Protein AF-A0A931MA51-F1 (afdb_monomer)

Foldseek 3Di:
DDAQWDDWADDPPQWIWTFHFVQCWIFIARNVVRDGQDIGHRVAGWQEWDADPVLQWIWTDRQQQQKIWIWHQPPSNDIDTPGMDHHEHRWHEWDDDDQWIWTQRQVVQWIWIARNVVRDTPDTHHHDHGDHDDDDDD

pLDDT: mean 96.25, std 3.92, range [66.12, 98.88]

Nearest PDB structures (foldseek):
  1l0q-assembly4_D  TM=9.062E-01  e=3.958E-08  Methanosarcina mazei S-6
  3bws-assembly1_A  TM=8.214E-01  e=5.520E-06  Leptospira interrogans
  5c2v-assembly1_B  TM=8.789E-01  e=2.351E-05  Candidatus Kuenenia stuttgartensis
  6l8a-assembly1_C  TM=7.317E-01  e=2.376E-03  Acidithiobacillus ferrooxidans
  3qqz-assembly1_A  TM=6.678E-01  e=1.007E-03  Escherichia coli ABU 83972

Sequence (138 aa):
VDMNPVGAWPAAGGKMFVDCEDGQSISVIDVASNVNLATIMLGFKPGFAAFNTTANELWVSDATNGKVSYYLDMGGNTWMKHGEFVTGADAHAIAFNGGFGYVTNQGANTVSVINVSTHTKVKDIPVGKKPNGIVFKL

Secondary structure (DSSP, 8-state):
--SSEEEEEE-STTEEEEEETTTTEEEEEETTTTEEEEEEE-SS-EEEEEEETTTTEEEEEETTTTEEEEEEE-STT-EEEEEEEE--SSEEEEEEETTEEEEEETTTTEEEEEETTTTEEEEEEE-SSS--------

Solvent-accessible surface area (backbone atoms only — not comparable to full-atom values): 7321 Å² total; per-residue (Å²): 123,66,44,62,65,80,50,77,31,81,41,82,93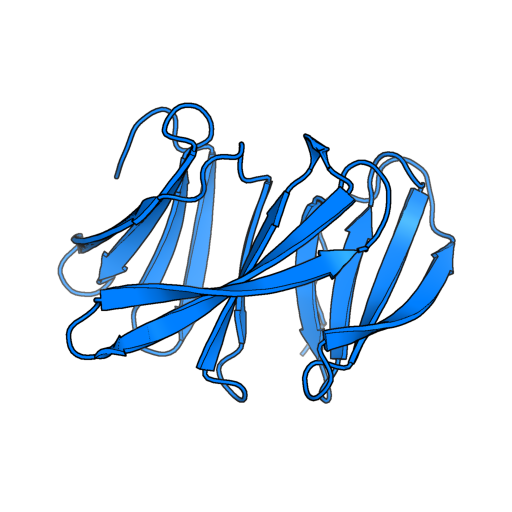,52,32,30,39,27,33,9,38,81,52,13,25,36,25,36,27,36,64,88,78,72,40,74,68,36,75,42,82,66,87,46,49,49,58,32,60,37,63,40,78,91,79,56,33,40,38,32,16,29,22,89,78,11,25,35,39,33,29,34,69,78,54,93,64,43,66,44,80,74,51,70,37,71,60,35,43,34,15,30,27,54,38,75,57,96,67,29,34,38,34,20,6,30,70,59,19,26,34,29,34,27,36,60,92,74,60,40,68,76,50,72,43,84,57,64,82,54,39,50,85,63,80,82,88,129

Radius of gyration: 14.01 Å; Cα contacts (8 Å, |Δi|>4): 392; chains: 1; bounding box: 34×28×40 Å

Mean predicted aligned error: 2.65 Å

Structure (mmCIF, N/CA/C/O backbone):
data_AF-A0A931MA51-F1
#
_entry.id   AF-A0A931MA51-F1
#
loop_
_atom_site.group_PDB
_atom_site.id
_atom_site.type_symbol
_atom_site.label_atom_id
_atom_site.label_alt_id
_atom_site.label_comp_id
_atom_site.label_asym_id
_atom_site.label_entity_id
_atom_site.label_seq_id
_atom_site.pdbx_PDB_ins_code
_atom_site.Cartn_x
_atom_site.Cartn_y
_atom_site.Cartn_z
_atom_site.occupancy
_atom_site.B_iso_or_equiv
_atom_site.auth_seq_id
_atom_site.auth_comp_id
_atom_site.auth_asym_id
_atom_site.auth_atom_id
_atom_site.pdbx_PDB_model_num
ATOM 1 N N . VAL A 1 1 ? 16.522 -4.065 -6.237 1.00 90.31 1 VAL A N 1
ATOM 2 C CA . VAL A 1 1 ? 15.814 -3.310 -5.178 1.00 90.31 1 VAL A CA 1
ATOM 3 C C . VAL A 1 1 ? 16.747 -2.235 -4.646 1.00 90.31 1 VAL A C 1
ATOM 5 O O . VAL A 1 1 ? 17.946 -2.352 -4.885 1.00 90.31 1 VAL A O 1
ATOM 8 N N . ASP A 1 2 ? 16.204 -1.197 -4.018 1.00 93.00 2 ASP A N 1
ATOM 9 C CA . ASP A 1 2 ? 16.952 -0.076 -3.430 1.00 93.00 2 ASP A CA 1
ATOM 10 C C . ASP A 1 2 ? 17.494 -0.411 -2.013 1.00 93.00 2 ASP A C 1
ATOM 12 O O . ASP A 1 2 ? 17.483 -1.575 -1.602 1.00 93.00 2 ASP A O 1
ATOM 16 N N . MET A 1 3 ? 18.027 0.578 -1.286 1.00 93.75 3 MET A N 1
ATOM 17 C CA . MET A 1 3 ? 18.735 0.414 -0.008 1.00 93.75 3 MET A CA 1
ATOM 18 C C . MET A 1 3 ? 17.851 -0.061 1.161 1.00 93.75 3 MET A C 1
ATOM 20 O O . MET A 1 3 ? 16.780 0.489 1.407 1.00 93.75 3 MET A O 1
ATOM 24 N N . ASN A 1 4 ? 18.371 -1.022 1.937 1.00 94.69 4 ASN A N 1
ATOM 25 C CA . ASN A 1 4 ? 17.753 -1.610 3.138 1.00 94.69 4 ASN A CA 1
ATOM 26 C C . ASN A 1 4 ? 16.297 -2.090 2.922 1.00 94.69 4 ASN A C 1
ATOM 28 O O . ASN A 1 4 ? 15.365 -1.522 3.498 1.00 94.69 4 ASN A O 1
ATOM 32 N N . PRO A 1 5 ? 16.077 -3.104 2.059 1.00 95.25 5 PRO A N 1
ATOM 33 C CA . PRO A 1 5 ? 14.752 -3.675 1.857 1.00 95.25 5 PRO A CA 1
ATOM 34 C C . PRO A 1 5 ? 14.287 -4.451 3.099 1.00 95.25 5 PRO A C 1
ATOM 36 O O . PRO A 1 5 ? 15.053 -5.257 3.632 1.00 95.25 5 PRO A O 1
ATOM 39 N N . VAL A 1 6 ? 13.036 -4.254 3.529 1.00 94.69 6 VAL A N 1
ATOM 40 C CA . VAL A 1 6 ? 12.474 -4.924 4.720 1.00 94.69 6 VAL A CA 1
ATOM 41 C C . VAL A 1 6 ? 11.330 -5.864 4.348 1.00 94.69 6 VAL A C 1
ATOM 43 O O . VAL A 1 6 ? 11.363 -7.042 4.711 1.00 94.69 6 VAL A O 1
ATOM 46 N N . GLY A 1 7 ? 10.342 -5.381 3.597 1.00 93.69 7 GLY A N 1
ATOM 47 C CA . GLY A 1 7 ? 9.218 -6.178 3.110 1.00 93.69 7 GLY A CA 1
ATOM 48 C C . GLY A 1 7 ? 9.201 -6.338 1.591 1.00 93.69 7 GLY A C 1
ATOM 49 O O . GLY A 1 7 ? 9.640 -5.473 0.837 1.00 93.69 7 GLY A O 1
ATOM 50 N N . ALA A 1 8 ? 8.672 -7.472 1.131 1.00 96.00 8 ALA A N 1
ATOM 51 C CA . ALA A 1 8 ? 8.421 -7.756 -0.278 1.00 96.00 8 ALA A CA 1
ATOM 52 C C . ALA A 1 8 ? 6.990 -8.285 -0.432 1.00 96.00 8 ALA A C 1
ATOM 54 O O . ALA A 1 8 ? 6.668 -9.391 0.005 1.00 96.00 8 ALA A O 1
ATOM 55 N N . TRP A 1 9 ? 6.123 -7.472 -1.029 1.00 95.56 9 TRP A N 1
ATOM 56 C CA . TRP A 1 9 ? 4.678 -7.675 -1.018 1.00 95.56 9 TRP A CA 1
ATOM 57 C C . TRP A 1 9 ? 4.176 -8.061 -2.408 1.00 95.56 9 TRP A C 1
ATOM 59 O O . TRP A 1 9 ? 4.356 -7.292 -3.361 1.00 95.56 9 TRP A O 1
ATOM 69 N N . PRO A 1 10 ? 3.546 -9.237 -2.566 1.00 91.94 10 PRO A N 1
ATOM 70 C CA . PRO A 1 10 ? 2.987 -9.634 -3.846 1.00 91.94 10 PRO A CA 1
ATOM 71 C C . PRO A 1 10 ? 1.777 -8.764 -4.192 1.00 91.94 10 PRO A C 1
ATOM 73 O O . PRO A 1 10 ? 0.980 -8.396 -3.328 1.00 91.94 10 PRO A O 1
ATOM 76 N N . ALA A 1 11 ? 1.606 -8.486 -5.478 1.00 89.31 11 ALA A N 1
ATOM 77 C CA . ALA A 1 11 ? 0.431 -7.825 -6.017 1.00 89.31 11 ALA A CA 1
ATOM 78 C C . ALA A 1 11 ? -0.089 -8.566 -7.252 1.00 89.31 11 ALA A C 1
ATOM 80 O O . ALA A 1 11 ? 0.583 -9.422 -7.831 1.00 89.31 11 ALA A O 1
ATOM 81 N N . ALA A 1 12 ? -1.311 -8.239 -7.674 1.00 83.00 12 ALA A N 1
ATOM 82 C CA . ALA A 1 12 ? -1.822 -8.760 -8.936 1.00 83.00 12 ALA A CA 1
ATOM 83 C C . ALA A 1 12 ? -1.031 -8.210 -10.136 1.00 83.00 12 ALA A C 1
ATOM 85 O O . ALA A 1 12 ? -0.283 -7.238 -10.030 1.00 83.00 12 ALA A O 1
ATOM 86 N N . GLY A 1 13 ? -1.213 -8.838 -11.299 1.00 82.81 13 GLY A N 1
ATOM 87 C CA . GLY A 1 13 ? -0.541 -8.423 -12.533 1.00 82.81 13 GLY A CA 1
ATOM 88 C C . GLY A 1 13 ? 0.941 -8.800 -12.597 1.00 82.81 13 GLY A C 1
ATOM 89 O O . GLY A 1 13 ? 1.673 -8.204 -13.376 1.00 82.81 13 GLY A O 1
ATOM 90 N N . GLY A 1 14 ? 1.386 -9.765 -11.782 1.00 90.00 14 GLY A N 1
ATOM 91 C CA . GLY A 1 14 ? 2.764 -10.266 -11.811 1.00 90.00 14 GLY A CA 1
ATOM 92 C C . GLY A 1 14 ? 3.794 -9.300 -11.224 1.00 90.00 14 GLY A C 1
ATOM 93 O O . GLY A 1 14 ? 4.979 -9.445 -11.507 1.00 90.00 14 GLY A O 1
ATOM 94 N N . LYS A 1 15 ? 3.360 -8.322 -10.421 1.00 93.88 15 LYS A N 1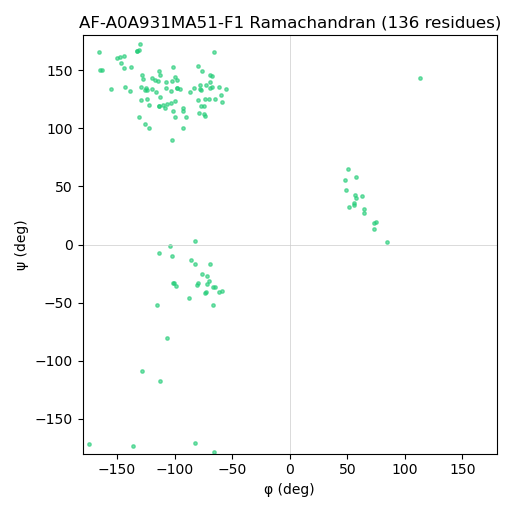
ATOM 95 C CA . LYS A 1 15 ? 4.241 -7.357 -9.755 1.00 93.88 15 LYS A CA 1
ATOM 96 C C . LYS A 1 15 ? 4.465 -7.724 -8.287 1.00 93.88 15 LYS A C 1
ATOM 98 O O . LYS A 1 15 ? 3.606 -8.314 -7.632 1.00 93.88 15 LYS A O 1
ATOM 103 N N . MET A 1 16 ? 5.611 -7.314 -7.764 1.00 96.75 16 MET A N 1
ATOM 104 C CA . MET A 1 16 ? 5.942 -7.325 -6.342 1.00 96.75 16 MET A CA 1
ATOM 105 C C . MET A 1 16 ? 6.451 -5.940 -5.945 1.00 96.75 16 MET A C 1
ATOM 107 O O . MET A 1 16 ? 7.255 -5.347 -6.660 1.00 96.75 16 MET A O 1
ATOM 111 N N . PHE A 1 17 ? 5.989 -5.423 -4.811 1.00 97.69 17 PHE A N 1
ATOM 112 C CA . PHE A 1 17 ? 6.408 -4.131 -4.273 1.00 97.69 17 PHE A CA 1
ATOM 113 C C . PHE A 1 17 ? 7.320 -4.362 -3.076 1.00 97.69 17 PHE A C 1
ATOM 115 O O . PHE A 1 17 ? 6.918 -5.011 -2.115 1.00 97.69 17 PHE A O 1
ATOM 122 N N . VAL A 1 18 ? 8.547 -3.859 -3.140 1.00 97.75 18 VAL A N 1
ATOM 123 C CA . VAL A 1 18 ? 9.544 -4.024 -2.078 1.00 97.75 18 VAL A CA 1
ATOM 124 C C . VAL A 1 18 ? 9.737 -2.689 -1.384 1.00 97.75 18 VAL A C 1
ATOM 126 O O . VAL A 1 18 ? 10.153 -1.735 -2.041 1.00 97.75 18 VAL A O 1
ATOM 129 N N . ASP A 1 19 ? 9.424 -2.610 -0.094 1.00 96.94 19 ASP A N 1
ATOM 130 C CA . ASP A 1 19 ? 9.728 -1.423 0.699 1.00 96.94 19 ASP A CA 1
ATOM 131 C C . ASP A 1 19 ? 11.202 -1.387 1.098 1.00 96.94 19 ASP A C 1
ATOM 133 O O . ASP A 1 19 ? 11.805 -2.402 1.447 1.00 96.94 19 ASP A O 1
ATOM 137 N N . CYS A 1 20 ? 11.785 -0.198 0.985 1.00 96.81 20 CYS A N 1
ATOM 138 C CA . CYS A 1 20 ? 13.190 0.078 1.234 1.00 96.81 20 CYS A CA 1
ATOM 139 C C . CYS A 1 20 ? 13.269 1.213 2.259 1.00 96.81 20 CYS A C 1
ATOM 141 O O . CYS A 1 20 ? 13.004 2.372 1.928 1.00 96.81 20 CYS A O 1
ATOM 143 N N . GLU A 1 21 ? 13.575 0.882 3.517 1.00 94.69 21 GLU A N 1
ATOM 144 C CA . GLU A 1 21 ? 13.473 1.828 4.635 1.00 94.69 21 GLU A CA 1
ATOM 145 C C . GLU A 1 21 ? 14.495 2.968 4.523 1.00 94.69 21 GLU A C 1
ATOM 147 O O . GLU A 1 21 ? 14.112 4.141 4.541 1.00 94.69 21 GLU A O 1
ATOM 152 N N . ASP A 1 22 ? 15.777 2.637 4.341 1.00 95.31 22 ASP A N 1
ATOM 153 C CA . ASP A 1 22 ? 16.853 3.637 4.241 1.00 95.31 22 ASP A CA 1
ATOM 154 C C . ASP A 1 22 ? 16.782 4.405 2.914 1.00 95.31 22 ASP A C 1
ATOM 156 O O . ASP A 1 22 ? 17.083 5.598 2.862 1.00 95.31 22 ASP A O 1
ATOM 160 N N . GLY A 1 23 ? 16.350 3.728 1.843 1.00 96.44 23 GLY A N 1
ATOM 161 C CA . GLY A 1 23 ? 16.089 4.349 0.543 1.00 96.44 23 GLY A CA 1
ATOM 162 C C . GLY A 1 23 ? 14.865 5.269 0.538 1.00 96.44 23 GLY A C 1
ATOM 163 O O . GLY A 1 23 ? 14.732 6.099 -0.360 1.00 96.44 23 GLY A O 1
ATOM 164 N N . GLN A 1 24 ? 13.982 5.157 1.542 1.00 97.69 24 GLN A N 1
ATOM 165 C CA . GLN A 1 24 ? 12.693 5.856 1.594 1.00 97.69 24 GLN A CA 1
ATOM 166 C C . GLN A 1 24 ? 11.923 5.691 0.278 1.00 97.69 24 GLN A C 1
ATOM 168 O O . GLN A 1 24 ? 11.447 6.662 -0.326 1.00 97.69 24 GLN A O 1
ATOM 173 N N . SER A 1 25 ? 11.873 4.449 -0.205 1.00 98.19 25 SER A N 1
ATOM 174 C CA . SER A 1 25 ? 11.410 4.122 -1.549 1.00 98.19 25 SER A CA 1
ATOM 175 C C . SER A 1 25 ? 10.643 2.799 -1.601 1.00 98.19 25 SER A C 1
ATOM 177 O O . SER A 1 25 ? 10.733 1.968 -0.696 1.00 98.19 25 SER A O 1
ATOM 179 N N . ILE A 1 26 ? 9.875 2.604 -2.677 1.00 98.50 26 ILE A N 1
ATOM 180 C CA . ILE A 1 26 ? 9.357 1.291 -3.082 1.00 98.50 26 ILE A CA 1
ATOM 181 C C . ILE A 1 26 ? 10.023 0.884 -4.395 1.00 98.50 26 ILE A C 1
ATOM 183 O O . ILE A 1 26 ? 9.938 1.617 -5.379 1.00 98.50 26 ILE A O 1
ATOM 187 N N . SER A 1 27 ? 10.624 -0.303 -4.456 1.00 98.19 27 SER A N 1
ATOM 188 C CA . SER A 1 27 ? 11.004 -0.924 -5.733 1.00 98.19 27 SER A CA 1
ATOM 189 C C . SER A 1 27 ? 9.836 -1.733 -6.302 1.00 98.19 27 SER A C 1
ATOM 191 O O . SER A 1 27 ? 9.257 -2.563 -5.601 1.00 98.19 27 SER A O 1
ATOM 193 N N . VAL A 1 28 ? 9.512 -1.532 -7.577 1.00 97.75 28 VAL A N 1
ATOM 194 C CA . VAL A 1 28 ? 8.466 -2.265 -8.302 1.00 97.75 28 VAL A CA 1
ATOM 195 C C . VAL A 1 28 ? 9.128 -3.351 -9.138 1.00 97.75 28 VAL A C 1
ATOM 197 O O . VAL A 1 28 ? 9.805 -3.061 -10.120 1.00 97.75 28 VAL A O 1
ATOM 200 N N . ILE A 1 29 ? 8.949 -4.607 -8.753 1.00 97.75 29 ILE A N 1
ATOM 201 C CA . ILE A 1 29 ? 9.598 -5.757 -9.383 1.00 97.75 29 ILE A CA 1
ATOM 202 C C . ILE A 1 29 ? 8.605 -6.488 -10.282 1.00 97.75 29 ILE A C 1
ATOM 204 O O . ILE A 1 29 ? 7.496 -6.809 -9.855 1.00 97.75 29 ILE A O 1
ATOM 208 N N . ASP A 1 30 ? 9.017 -6.790 -11.510 1.00 96.31 30 ASP A N 1
ATOM 209 C CA . ASP A 1 30 ? 8.351 -7.777 -12.355 1.00 96.31 30 ASP A CA 1
ATOM 210 C C . ASP A 1 30 ? 8.742 -9.184 -11.894 1.00 96.31 30 ASP A C 1
ATOM 212 O O . ASP A 1 30 ? 9.919 -9.543 -11.903 1.00 96.31 30 ASP A O 1
ATOM 216 N N . VAL A 1 31 ? 7.768 -9.986 -11.472 1.00 96.12 31 VAL A N 1
ATOM 217 C CA . VAL A 1 31 ? 8.015 -11.309 -10.877 1.00 96.12 31 VAL A CA 1
ATOM 218 C C . VAL A 1 31 ? 8.379 -12.352 -11.938 1.00 96.12 31 VAL A C 1
ATOM 220 O O . VAL A 1 31 ? 9.071 -13.320 -11.633 1.00 96.12 31 VAL A O 1
ATOM 223 N N . ALA A 1 32 ? 7.951 -12.170 -13.191 1.00 95.94 32 ALA A N 1
ATOM 224 C CA . ALA A 1 32 ? 8.250 -13.117 -14.264 1.00 95.94 32 ALA A CA 1
ATOM 225 C C . ALA A 1 32 ? 9.720 -13.036 -14.710 1.00 95.94 32 ALA A C 1
ATOM 227 O O . ALA A 1 32 ? 10.357 -14.058 -14.958 1.00 95.94 32 ALA A O 1
ATOM 228 N N . SER A 1 33 ? 10.257 -11.820 -14.801 1.00 96.56 33 SER A N 1
ATOM 229 C CA . SER A 1 33 ? 11.622 -11.534 -15.253 1.00 96.56 33 SER A CA 1
ATOM 230 C C . SER A 1 33 ? 12.601 -11.222 -14.118 1.00 96.56 33 SER A C 1
ATOM 232 O O . SER A 1 33 ? 13.806 -11.180 -14.359 1.00 96.56 33 SER A O 1
ATOM 234 N N . ASN A 1 34 ? 12.117 -11.037 -12.885 1.00 95.44 34 ASN A N 1
ATOM 235 C CA . ASN A 1 34 ? 12.893 -10.591 -11.721 1.00 95.44 34 ASN A CA 1
ATOM 236 C C . ASN A 1 34 ? 13.627 -9.256 -11.945 1.00 95.44 34 ASN A C 1
ATOM 238 O O . ASN A 1 34 ? 14.719 -9.031 -11.417 1.00 95.44 34 ASN A O 1
ATOM 242 N N . VAL A 1 35 ? 13.028 -8.356 -12.726 1.00 96.44 35 VAL A N 1
ATOM 243 C CA . VAL A 1 35 ? 13.596 -7.044 -13.060 1.00 96.44 35 VAL A CA 1
ATOM 244 C C . VAL A 1 35 ? 12.940 -5.945 -12.229 1.00 96.44 35 VAL A C 1
ATOM 246 O O . VAL A 1 35 ? 11.728 -5.945 -12.025 1.00 96.44 35 VAL A O 1
ATOM 249 N N . ASN A 1 36 ? 13.739 -4.973 -11.776 1.00 97.50 36 ASN A N 1
ATOM 250 C CA . ASN A 1 36 ? 13.210 -3.732 -11.215 1.00 97.50 36 ASN A CA 1
ATOM 251 C C . ASN A 1 36 ? 12.681 -2.834 -12.341 1.00 97.50 36 ASN A C 1
ATOM 253 O O . ASN A 1 36 ? 13.460 -2.341 -13.154 1.00 97.50 36 ASN A O 1
ATOM 257 N N . LEU A 1 37 ? 11.367 -2.636 -12.373 1.00 97.06 37 LEU A N 1
ATOM 258 C CA . LEU A 1 37 ? 10.676 -1.802 -13.349 1.00 97.06 37 LEU A CA 1
ATOM 259 C C . LEU A 1 37 ? 10.745 -0.315 -12.998 1.00 97.06 37 LEU A C 1
ATOM 261 O O . LEU A 1 37 ? 10.777 0.519 -13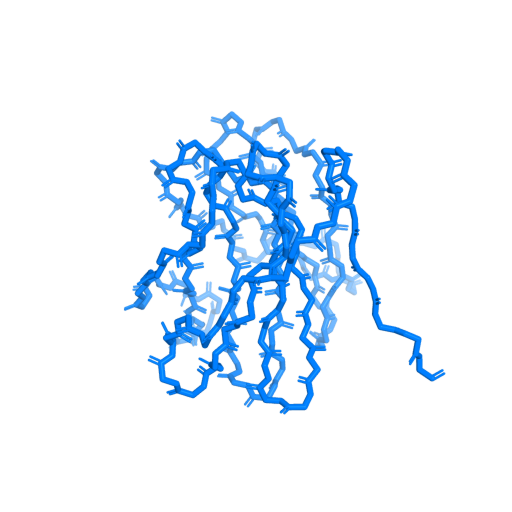.898 1.00 97.06 37 LEU A O 1
ATOM 265 N N . ALA A 1 38 ? 10.712 0.016 -11.706 1.00 97.44 38 ALA A N 1
ATOM 266 C CA . ALA A 1 38 ? 10.663 1.389 -11.221 1.00 97.44 38 ALA A CA 1
ATOM 267 C C . ALA A 1 38 ? 11.042 1.478 -9.740 1.00 97.44 38 ALA A C 1
ATOM 269 O O . ALA A 1 38 ? 10.730 0.587 -8.952 1.00 97.44 38 ALA A O 1
ATOM 270 N N . THR A 1 39 ? 11.623 2.610 -9.345 1.00 98.25 39 THR A N 1
ATOM 271 C CA . THR A 1 39 ? 11.801 2.982 -7.937 1.00 98.25 39 THR A CA 1
ATOM 272 C C . THR A 1 39 ? 10.946 4.211 -7.643 1.00 98.25 39 THR A C 1
ATOM 274 O O . THR A 1 39 ? 11.122 5.259 -8.263 1.00 98.25 39 THR A O 1
ATOM 277 N N . ILE A 1 40 ? 10.006 4.080 -6.710 1.00 98.38 40 ILE A N 1
ATOM 278 C CA . ILE A 1 40 ? 9.099 5.144 -6.276 1.00 98.38 40 ILE A CA 1
ATOM 279 C C . ILE A 1 40 ? 9.725 5.836 -5.072 1.00 98.38 40 ILE A C 1
ATOM 281 O O . ILE A 1 40 ? 9.860 5.217 -4.020 1.00 98.38 40 ILE A O 1
ATOM 285 N N . MET A 1 41 ? 10.080 7.112 -5.206 1.00 98.06 41 MET A N 1
ATOM 286 C CA . MET A 1 41 ? 10.601 7.899 -4.087 1.00 98.06 41 MET A CA 1
ATOM 287 C C . MET A 1 41 ? 9.450 8.383 -3.202 1.00 98.06 41 MET A C 1
ATOM 289 O O . MET A 1 41 ? 8.529 9.038 -3.688 1.00 98.06 41 MET A O 1
ATOM 293 N N . LEU A 1 42 ? 9.510 8.071 -1.907 1.00 97.75 42 LEU A N 1
ATOM 294 C CA . LEU A 1 42 ? 8.447 8.381 -0.946 1.00 97.75 42 LEU A CA 1
ATOM 295 C C . LEU A 1 42 ? 8.745 9.646 -0.137 1.00 97.75 42 LEU A C 1
ATOM 297 O O . LEU A 1 42 ? 7.831 10.396 0.200 1.00 97.75 42 LEU A O 1
ATOM 301 N N . GLY A 1 43 ? 10.023 9.867 0.193 1.00 96.06 43 GLY A N 1
ATOM 302 C CA . GLY A 1 43 ? 10.451 10.938 1.104 1.00 96.06 43 GLY A CA 1
ATOM 303 C C . GLY A 1 43 ? 10.123 10.674 2.580 1.00 96.06 43 GLY A C 1
ATOM 304 O O . GLY A 1 43 ? 10.185 11.594 3.390 1.00 96.06 43 GLY A O 1
ATOM 305 N N . PHE A 1 44 ? 9.749 9.437 2.915 1.00 96.44 44 PHE A N 1
ATOM 306 C CA . PHE A 1 44 ? 9.559 8.945 4.276 1.00 96.44 44 PHE A CA 1
ATOM 307 C C . PHE A 1 44 ? 9.933 7.462 4.344 1.00 96.44 44 PHE A C 1
ATOM 309 O O . PHE A 1 44 ? 9.967 6.777 3.321 1.00 96.44 44 PHE A O 1
ATOM 316 N N . LYS A 1 45 ? 10.181 6.957 5.556 1.00 95.94 45 LYS A N 1
ATOM 317 C CA . LYS A 1 45 ? 10.475 5.542 5.803 1.00 95.94 45 LYS A CA 1
ATOM 318 C C . LYS A 1 45 ? 9.198 4.690 5.662 1.00 95.94 45 LYS A C 1
ATOM 320 O O . LYS A 1 45 ? 8.315 4.835 6.514 1.00 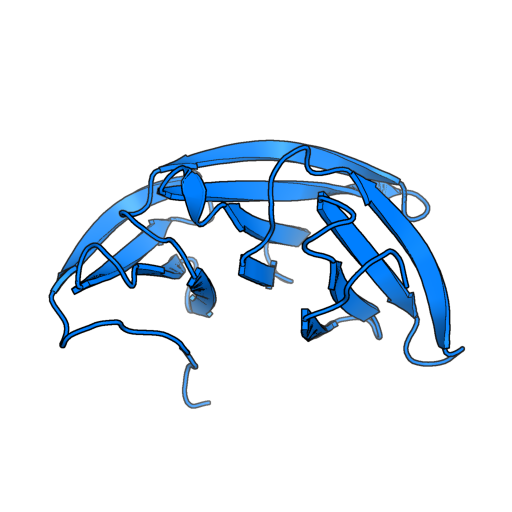95.94 45 LYS A O 1
ATOM 325 N N . PRO A 1 46 ? 9.060 3.840 4.626 1.00 96.62 46 PRO A N 1
ATOM 326 C CA . PRO A 1 46 ? 7.881 2.991 4.465 1.00 96.62 46 PRO A CA 1
ATOM 327 C C . PRO A 1 46 ? 7.795 1.922 5.558 1.00 96.62 46 PRO A C 1
ATOM 329 O O . PRO A 1 46 ? 8.818 1.396 5.979 1.00 96.62 46 PRO A O 1
ATOM 332 N N . GLY A 1 47 ? 6.578 1.584 5.994 1.00 92.06 47 GLY A N 1
ATOM 333 C CA . GLY A 1 47 ? 6.336 0.430 6.874 1.00 92.06 47 GLY A CA 1
ATOM 334 C C . GLY A 1 47 ? 5.796 -0.807 6.147 1.00 92.06 47 GLY A C 1
ATOM 335 O O . GLY A 1 47 ? 6.058 -1.935 6.552 1.00 92.06 47 GLY A O 1
ATOM 336 N N . PHE A 1 48 ? 4.996 -0.602 5.101 1.00 97.19 48 PHE A N 1
ATOM 337 C CA . PHE A 1 48 ? 4.320 -1.653 4.343 1.00 97.19 48 PHE A CA 1
ATOM 338 C C . PHE A 1 48 ? 3.819 -1.087 3.012 1.00 97.19 48 PHE A C 1
ATOM 340 O O . PHE A 1 48 ? 3.432 0.085 2.953 1.00 97.19 48 PHE A O 1
ATOM 347 N N . ALA A 1 49 ? 3.741 -1.918 1.971 1.00 97.38 49 ALA A N 1
ATOM 348 C CA . ALA A 1 49 ? 3.110 -1.559 0.703 1.00 97.38 49 ALA A CA 1
ATOM 349 C C . ALA A 1 49 ? 2.010 -2.563 0.324 1.00 97.38 49 ALA A C 1
ATOM 351 O O . ALA A 1 49 ? 2.200 -3.773 0.411 1.00 97.38 49 ALA A O 1
ATOM 352 N N . ALA A 1 50 ? 0.852 -2.072 -0.114 1.00 97.44 50 ALA A N 1
ATOM 353 C CA . ALA A 1 50 ? -0.262 -2.908 -0.554 1.00 97.44 50 ALA A CA 1
ATOM 354 C C . ALA A 1 50 ? -0.918 -2.320 -1.802 1.00 97.44 50 ALA A C 1
ATOM 356 O O . ALA A 1 50 ? -1.249 -1.136 -1.840 1.00 97.44 50 ALA A O 1
ATOM 357 N N . PHE A 1 51 ? -1.149 -3.156 -2.812 1.00 96.88 51 PHE A N 1
ATOM 358 C CA . PHE A 1 51 ? -1.786 -2.731 -4.054 1.00 96.88 51 PHE A CA 1
ATOM 359 C C . PHE A 1 51 ? -3.272 -3.094 -4.074 1.00 96.88 51 PHE A C 1
ATOM 361 O O . PHE A 1 51 ? -3.640 -4.264 -3.948 1.00 96.88 51 PHE A O 1
ATOM 368 N N . ASN A 1 52 ? -4.127 -2.092 -4.259 1.00 95.88 52 ASN A N 1
ATOM 369 C CA . ASN A 1 52 ? -5.553 -2.264 -4.486 1.00 95.88 52 ASN A CA 1
ATOM 370 C C . ASN A 1 52 ? -5.820 -2.392 -5.987 1.00 95.88 52 ASN A C 1
ATOM 372 O O . ASN A 1 52 ? -5.730 -1.421 -6.735 1.00 95.88 52 ASN A O 1
ATOM 376 N N . THR A 1 53 ? -6.195 -3.589 -6.424 1.00 92.12 53 THR A N 1
ATOM 377 C CA . THR A 1 53 ? -6.431 -3.887 -7.842 1.00 92.12 53 THR A CA 1
ATOM 378 C C . THR A 1 53 ? -7.681 -3.226 -8.406 1.00 92.12 53 THR A C 1
ATOM 380 O O . THR A 1 53 ? -7.698 -2.880 -9.582 1.00 92.12 53 THR A O 1
ATOM 383 N N . THR A 1 54 ? -8.717 -3.035 -7.589 1.00 92.31 54 THR A N 1
ATOM 384 C CA . THR A 1 54 ? -9.978 -2.419 -8.019 1.00 92.31 54 THR A CA 1
ATOM 385 C C . THR A 1 54 ? -9.821 -0.916 -8.225 1.00 92.31 54 THR A C 1
ATOM 387 O O . THR A 1 54 ? -10.345 -0.377 -9.193 1.00 92.31 54 THR A O 1
ATOM 390 N N . ALA A 1 55 ? -9.096 -0.242 -7.327 1.00 95.12 55 ALA A N 1
ATOM 391 C CA . ALA A 1 55 ? -8.821 1.191 -7.429 1.00 95.12 55 ALA A CA 1
ATOM 392 C C . ALA A 1 55 ? -7.591 1.513 -8.298 1.00 95.12 55 ALA A C 1
ATOM 394 O O . ALA A 1 55 ? -7.404 2.663 -8.677 1.00 95.12 55 ALA A O 1
ATOM 395 N N . ASN A 1 56 ? -6.769 0.508 -8.630 1.00 94.38 56 ASN A N 1
ATOM 396 C CA . ASN A 1 56 ? -5.468 0.672 -9.285 1.00 94.38 56 ASN A CA 1
ATOM 397 C C . ASN A 1 56 ? -4.519 1.597 -8.493 1.00 94.38 56 ASN A C 1
ATOM 399 O O . ASN A 1 56 ? -3.823 2.439 -9.058 1.00 94.38 56 ASN A O 1
ATOM 403 N N . GLU A 1 57 ? -4.497 1.430 -7.170 1.00 97.31 57 GLU A N 1
ATOM 404 C CA . GLU A 1 57 ? -3.735 2.267 -6.239 1.00 97.31 57 GLU A CA 1
ATOM 405 C C . GLU A 1 57 ? -2.717 1.440 -5.455 1.00 97.31 57 GLU A C 1
ATOM 407 O O . GLU A 1 57 ? -3.052 0.407 -4.876 1.00 97.31 57 GLU A O 1
ATOM 412 N N . LEU A 1 58 ? -1.482 1.933 -5.360 1.00 98.25 58 LEU A N 1
ATOM 413 C CA . LEU A 1 58 ? -0.500 1.443 -4.395 1.00 98.25 58 LEU A CA 1
ATOM 414 C C . LEU A 1 58 ? -0.586 2.287 -3.126 1.00 98.25 58 LEU A C 1
ATOM 416 O O . LEU A 1 58 ? -0.307 3.481 -3.170 1.00 98.25 58 LEU A O 1
ATOM 420 N N . TRP A 1 59 ? -0.933 1.680 -1.998 1.00 98.62 59 TRP A N 1
ATOM 421 C CA . TRP A 1 59 ? -0.903 2.331 -0.691 1.00 98.62 59 TRP A CA 1
ATOM 422 C C . TRP A 1 59 ? 0.390 1.975 0.038 1.00 98.62 59 TRP A C 1
ATOM 424 O O . TRP A 1 59 ? 0.777 0.807 0.080 1.00 98.62 59 TRP A O 1
ATOM 434 N N . VAL A 1 60 ? 1.035 2.978 0.631 1.00 98.75 60 VAL A N 1
ATOM 435 C CA . VAL A 1 60 ? 2.279 2.832 1.392 1.00 98.75 60 VAL A CA 1
ATOM 436 C C . VAL A 1 60 ? 2.118 3.506 2.748 1.00 98.75 60 VAL A C 1
ATOM 438 O O . VAL A 1 60 ? 1.770 4.690 2.814 1.00 98.75 60 VAL A O 1
ATOM 441 N N . SER A 1 61 ? 2.349 2.763 3.829 1.00 98.38 61 SER A N 1
ATOM 442 C CA . SER A 1 61 ? 2.257 3.306 5.185 1.00 98.38 61 SER A CA 1
ATOM 443 C C . SER A 1 61 ? 3.482 4.138 5.548 1.00 98.38 61 SER A C 1
ATOM 445 O O . SER A 1 61 ? 4.624 3.724 5.351 1.00 98.38 61 SER A O 1
ATOM 447 N N . ASP A 1 62 ? 3.216 5.318 6.102 1.00 97.44 62 ASP A N 1
ATOM 448 C CA . ASP A 1 62 ? 4.188 6.209 6.724 1.00 97.44 62 ASP A CA 1
ATOM 449 C C . ASP A 1 62 ? 4.047 6.065 8.243 1.00 97.44 62 ASP A C 1
ATOM 451 O O . ASP A 1 62 ? 3.242 6.745 8.895 1.00 97.44 62 ASP A O 1
ATOM 455 N N . ALA A 1 63 ? 4.810 5.119 8.793 1.00 90.19 63 ALA A N 1
ATOM 456 C CA . ALA A 1 63 ? 4.763 4.771 10.208 1.00 90.19 63 ALA A CA 1
ATOM 457 C C . ALA A 1 63 ? 5.092 5.977 11.103 1.00 90.19 63 ALA A C 1
ATOM 459 O O . ALA A 1 63 ? 4.428 6.208 12.116 1.00 90.19 63 ALA A O 1
ATOM 460 N N . THR A 1 64 ? 6.068 6.791 10.690 1.00 93.75 64 THR A N 1
ATOM 461 C CA . THR A 1 64 ? 6.557 7.943 11.458 1.00 93.75 64 THR A CA 1
ATOM 462 C C . THR A 1 64 ? 5.486 9.019 11.621 1.00 93.75 64 THR A C 1
ATOM 464 O O . THR A 1 64 ? 5.394 9.630 12.685 1.00 93.75 64 THR A O 1
ATOM 467 N N . ASN A 1 65 ? 4.653 9.237 10.598 1.00 96.38 65 ASN A N 1
ATOM 468 C CA . ASN A 1 65 ? 3.651 10.307 10.604 1.00 96.38 65 ASN A CA 1
ATOM 469 C C . ASN A 1 65 ? 2.212 9.824 10.845 1.00 96.38 65 ASN A C 1
ATOM 471 O O . ASN A 1 65 ? 1.299 10.650 10.895 1.00 96.38 65 ASN A O 1
ATOM 475 N N . GLY A 1 66 ? 1.989 8.515 11.000 1.00 97.00 66 GLY A N 1
ATOM 476 C CA . GLY A 1 66 ? 0.653 7.946 11.207 1.00 97.00 66 GLY A CA 1
ATOM 477 C C . GLY A 1 66 ? -0.278 8.182 10.016 1.00 97.00 66 GLY A C 1
ATOM 478 O O . GLY A 1 66 ? -1.439 8.573 10.176 1.00 97.00 66 GLY A O 1
ATOM 479 N N . LYS A 1 67 ? 0.269 8.015 8.809 1.00 98.31 67 LYS A N 1
ATOM 480 C CA . LYS A 1 67 ? -0.418 8.260 7.540 1.00 98.31 67 LYS A CA 1
ATOM 481 C C . LYS A 1 67 ? -0.252 7.080 6.594 1.00 98.31 67 LYS A C 1
ATOM 483 O O . LYS A 1 67 ? 0.607 6.221 6.768 1.00 98.31 67 LYS A O 1
ATOM 488 N N . VAL A 1 68 ? -1.049 7.097 5.537 1.00 98.81 68 VAL A N 1
ATOM 489 C CA . VAL A 1 68 ? -0.807 6.318 4.324 1.00 98.81 68 VAL A CA 1
ATOM 490 C C . VAL A 1 68 ? -0.782 7.282 3.147 1.00 98.81 68 VAL A C 1
ATOM 492 O O . VAL A 1 68 ? -1.661 8.135 3.022 1.00 98.81 68 VAL A O 1
ATOM 495 N N . SER A 1 69 ? 0.229 7.148 2.291 1.00 98.81 69 SER A N 1
ATOM 496 C CA . SER A 1 69 ? 0.272 7.795 0.977 1.00 98.81 69 SER A CA 1
ATOM 497 C C . SER A 1 69 ? -0.174 6.800 -0.088 1.00 98.81 69 SER A C 1
ATOM 499 O O . SER A 1 69 ? 0.186 5.625 -0.006 1.00 98.81 69 SER A O 1
ATOM 501 N N . TYR A 1 70 ? -0.920 7.255 -1.094 1.00 98.62 70 TYR A N 1
ATOM 502 C CA . TYR A 1 70 ? -1.325 6.415 -2.218 1.00 98.62 70 TYR A CA 1
ATOM 503 C C . TYR A 1 70 ? -0.804 6.951 -3.552 1.00 98.62 70 TYR A C 1
ATOM 505 O O . TYR A 1 70 ? -0.700 8.163 -3.773 1.00 98.62 70 TYR A O 1
ATOM 513 N N . TYR A 1 71 ? -0.437 6.015 -4.422 1.00 98.62 71 TYR A N 1
ATOM 514 C CA . TYR A 1 71 ? 0.274 6.250 -5.670 1.00 98.62 71 TYR A CA 1
ATOM 515 C C . TYR A 1 71 ? -0.457 5.585 -6.833 1.00 98.62 71 TYR A C 1
ATOM 517 O O . TYR A 1 71 ? -1.022 4.499 -6.684 1.00 98.62 71 TYR A O 1
ATOM 525 N N . LEU A 1 72 ? -0.391 6.226 -7.997 1.00 97.62 72 LEU A N 1
ATOM 526 C CA . LEU A 1 72 ? -0.944 5.727 -9.253 1.00 97.62 72 LEU A CA 1
ATOM 527 C C . LEU A 1 72 ? 0.179 5.506 -10.266 1.00 97.62 72 LEU A C 1
ATOM 529 O O . LEU A 1 72 ? 1.102 6.321 -10.350 1.00 97.62 72 LEU A O 1
ATOM 533 N N . ASP A 1 73 ? 0.078 4.431 -11.049 1.00 95.38 73 ASP A N 1
ATOM 534 C CA . ASP A 1 73 ? 0.878 4.245 -12.262 1.00 95.38 73 ASP A CA 1
ATOM 535 C C . ASP A 1 73 ? 0.258 5.086 -13.381 1.00 95.38 73 ASP A C 1
ATOM 537 O O . ASP A 1 73 ? -0.855 4.825 -13.838 1.00 95.38 73 ASP A O 1
ATOM 541 N N . MET A 1 74 ? 0.983 6.109 -13.813 1.00 96.38 74 MET A N 1
ATOM 542 C CA . MET A 1 74 ? 0.576 7.037 -14.868 1.00 96.38 74 MET A CA 1
ATOM 543 C C . MET A 1 74 ? 0.847 6.487 -16.272 1.00 96.38 74 MET A C 1
ATOM 545 O O . MET A 1 74 ? 0.616 7.179 -17.264 1.00 96.38 74 MET A O 1
ATOM 549 N N . GLY A 1 75 ? 1.338 5.249 -16.359 1.00 93.31 75 GLY A N 1
ATOM 550 C CA . GLY A 1 75 ? 1.718 4.579 -17.590 1.00 93.31 75 GLY A CA 1
ATOM 551 C C . GLY A 1 75 ? 3.223 4.334 -17.659 1.00 93.31 75 GLY A C 1
ATOM 552 O O . GLY A 1 75 ? 4.043 5.144 -17.222 1.00 93.31 75 GLY A O 1
ATOM 553 N N . GLY A 1 76 ? 3.592 3.184 -18.230 1.00 90.44 76 GLY A N 1
ATOM 554 C CA . GLY A 1 76 ? 4.993 2.809 -18.430 1.00 90.44 76 GLY A CA 1
ATOM 555 C C . GLY A 1 76 ? 5.786 2.617 -17.132 1.00 90.44 76 GLY A C 1
ATOM 556 O O . GLY A 1 76 ? 6.997 2.801 -17.155 1.00 90.44 76 GLY A O 1
ATOM 557 N N . ASN A 1 77 ? 5.128 2.255 -16.021 1.00 92.12 77 ASN A N 1
ATOM 558 C CA . ASN A 1 77 ? 5.715 2.177 -14.677 1.00 92.12 77 ASN A CA 1
ATOM 559 C C . ASN A 1 77 ? 6.173 3.539 -14.124 1.00 92.12 77 ASN A C 1
ATOM 561 O O . ASN A 1 77 ? 7.105 3.610 -13.323 1.00 92.12 77 ASN A O 1
ATOM 565 N N . THR A 1 78 ? 5.505 4.624 -14.523 1.00 95.81 78 THR A N 1
ATOM 566 C CA . THR A 1 78 ? 5.749 5.964 -13.977 1.00 95.81 78 THR A CA 1
ATOM 567 C C . THR A 1 78 ? 4.795 6.212 -12.819 1.00 95.81 78 THR A C 1
ATOM 569 O O . THR A 1 78 ? 3.631 6.544 -13.025 1.00 95.81 78 THR A O 1
ATOM 572 N N . TRP A 1 79 ? 5.276 6.058 -11.590 1.00 97.62 79 TRP A N 1
ATOM 573 C CA . TRP A 1 79 ? 4.438 6.179 -10.399 1.00 97.62 79 TRP A CA 1
ATOM 574 C C . TRP A 1 79 ? 4.490 7.578 -9.800 1.00 97.62 79 TRP A C 1
ATOM 576 O O . TRP A 1 79 ? 5.568 8.133 -9.590 1.00 97.62 79 TRP A O 1
ATOM 586 N N . MET A 1 80 ? 3.324 8.127 -9.466 1.00 98.06 80 MET A N 1
ATOM 587 C CA . MET A 1 80 ? 3.209 9.431 -8.814 1.00 98.06 80 MET A CA 1
ATOM 588 C C . MET A 1 80 ? 2.352 9.342 -7.560 1.00 98.06 80 MET A C 1
ATOM 590 O O . MET A 1 80 ? 1.336 8.645 -7.542 1.00 98.06 80 MET A O 1
ATOM 594 N N . LYS A 1 81 ? 2.742 10.085 -6.518 1.00 98.44 81 LYS A N 1
ATOM 595 C CA . LYS A 1 81 ? 1.899 10.280 -5.336 1.00 98.44 81 LYS A CA 1
ATOM 596 C C . LYS A 1 81 ? 0.654 11.050 -5.755 1.00 98.44 81 LYS A C 1
ATOM 598 O O . LYS A 1 81 ? 0.771 12.137 -6.315 1.00 98.44 81 LYS A O 1
ATOM 603 N N . HIS A 1 82 ? -0.516 10.499 -5.466 1.00 98.19 82 HIS A N 1
ATOM 604 C CA . HIS A 1 82 ? -1.785 11.157 -5.761 1.00 98.19 82 HIS A CA 1
ATOM 605 C C . HIS A 1 82 ? -2.377 11.827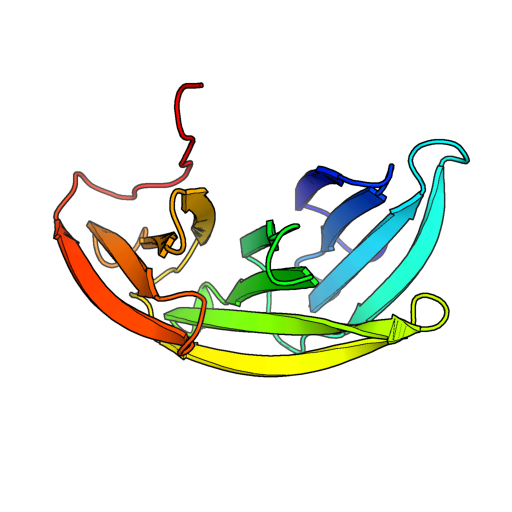 -4.519 1.00 98.19 82 HIS A C 1
ATOM 607 O O . HIS A 1 82 ? -2.953 12.908 -4.608 1.00 98.19 82 HIS A O 1
ATOM 613 N N . GLY A 1 83 ? -2.159 11.243 -3.340 1.00 98.50 83 GLY A N 1
ATOM 614 C CA . GLY A 1 83 ? -2.581 11.851 -2.087 1.00 98.50 83 GLY A CA 1
ATOM 615 C C . GLY A 1 83 ? -2.107 11.089 -0.858 1.00 98.50 83 GLY A C 1
ATOM 616 O O . GLY A 1 83 ? -1.291 10.168 -0.930 1.00 98.50 83 GLY A O 1
ATOM 617 N N . GLU A 1 84 ? -2.618 11.509 0.292 1.00 98.62 84 GLU A N 1
ATOM 618 C CA . GLU A 1 84 ? -2.388 10.872 1.582 1.00 98.62 84 GLU A CA 1
ATOM 619 C C . GLU A 1 84 ? -3.587 11.083 2.506 1.00 98.62 84 GLU A C 1
ATOM 621 O O . GLU A 1 84 ? -4.379 12.008 2.319 1.00 98.62 84 GLU A O 1
ATOM 626 N N . PHE A 1 85 ? -3.699 10.242 3.527 1.00 98.69 85 PHE A N 1
ATOM 627 C CA . PHE A 1 85 ? -4.710 10.369 4.570 1.00 98.69 85 PHE A CA 1
ATOM 628 C C . PHE A 1 85 ? -4.166 9.885 5.915 1.00 98.69 85 PHE A C 1
ATOM 630 O O . PHE A 1 85 ? -3.222 9.096 5.993 1.00 98.69 85 PHE A O 1
ATOM 637 N N . VAL A 1 86 ? -4.768 10.386 6.993 1.00 98.44 86 VAL A N 1
ATOM 638 C CA . VAL A 1 86 ? -4.366 10.072 8.370 1.00 98.44 86 VAL A CA 1
ATOM 639 C C . VAL A 1 86 ? -4.988 8.750 8.824 1.00 98.44 86 VAL A C 1
ATOM 641 O O . VAL A 1 86 ? -6.193 8.531 8.668 1.00 98.44 86 VAL A O 1
ATOM 644 N N . THR A 1 87 ? -4.180 7.900 9.455 1.00 98.12 87 THR A N 1
ATOM 645 C CA . THR A 1 87 ? -4.600 6.668 10.137 1.00 98.12 87 THR A CA 1
ATOM 646 C C . THR A 1 87 ? -4.382 6.840 11.645 1.00 98.12 87 THR A C 1
ATOM 648 O O . THR A 1 87 ? -5.004 7.718 12.244 1.00 98.12 87 THR A O 1
ATOM 651 N N . GLY A 1 88 ? -3.527 6.056 12.293 1.00 97.88 88 GLY A N 1
ATOM 652 C CA . GLY A 1 88 ? -3.125 6.221 13.686 1.00 97.88 88 GLY A CA 1
ATOM 653 C C . GLY A 1 88 ? -1.608 6.181 13.839 1.00 97.88 88 GLY A C 1
ATOM 654 O O . GLY A 1 88 ? -0.883 5.888 12.893 1.00 97.88 88 GLY A O 1
ATOM 655 N N . ALA A 1 89 ? -1.129 6.478 15.048 1.00 98.19 89 ALA A N 1
ATOM 656 C CA . ALA A 1 89 ? 0.296 6.449 15.364 1.00 98.19 89 ALA A CA 1
ATOM 657 C C . ALA A 1 89 ? 0.925 5.083 15.031 1.00 98.19 89 ALA A C 1
ATOM 659 O O . ALA A 1 89 ? 0.380 4.045 15.426 1.00 98.19 89 ALA A O 1
ATOM 660 N N . ASP A 1 90 ? 2.083 5.114 14.362 1.00 97.12 90 ASP A N 1
ATOM 661 C CA . ASP A 1 90 ? 2.819 3.934 13.884 1.00 97.12 90 ASP A CA 1
ATOM 662 C C . ASP A 1 90 ? 1.958 3.058 12.954 1.00 97.12 90 ASP A C 1
ATOM 664 O O . ASP A 1 90 ? 1.655 1.894 13.235 1.00 97.12 90 ASP A O 1
ATOM 668 N N . ALA A 1 91 ? 1.484 3.681 11.870 1.00 98.19 91 ALA A N 1
ATOM 669 C CA . ALA A 1 91 ? 0.757 3.022 10.790 1.00 98.19 91 ALA A CA 1
ATOM 670 C C . ALA A 1 91 ? 1.636 1.941 10.147 1.00 98.19 91 ALA A C 1
ATOM 672 O O . ALA A 1 91 ? 2.769 2.214 9.756 1.00 98.19 91 ALA A O 1
ATOM 673 N N . HIS A 1 92 ? 1.116 0.723 10.024 1.00 97.12 92 HIS A N 1
ATOM 674 C CA . HIS A 1 92 ? 1.910 -0.441 9.651 1.00 97.12 92 HIS A CA 1
ATOM 675 C C . HIS A 1 92 ? 1.290 -1.199 8.472 1.00 97.12 92 HIS A C 1
ATOM 677 O O . HIS A 1 92 ? 1.325 -0.691 7.353 1.00 97.12 92 HIS A O 1
ATOM 683 N N . ALA A 1 93 ? 0.729 -2.391 8.681 1.00 98.00 93 ALA A N 1
ATOM 684 C CA . ALA A 1 93 ? 0.241 -3.237 7.600 1.00 98.00 93 ALA A CA 1
ATOM 685 C C . ALA A 1 93 ? -1.098 -2.757 7.033 1.00 98.00 93 ALA A C 1
ATOM 687 O O . ALA A 1 93 ? -1.935 -2.199 7.747 1.00 98.00 93 ALA A O 1
ATOM 688 N N . ILE A 1 94 ? -1.303 -3.021 5.742 1.00 98.38 94 ILE A N 1
ATOM 689 C CA . ILE A 1 94 ? -2.472 -2.589 4.975 1.00 98.38 94 ILE A CA 1
ATOM 690 C C . ILE A 1 94 ? -3.116 -3.815 4.318 1.00 98.38 94 ILE A C 1
ATOM 692 O O . ILE A 1 94 ? -2.432 -4.607 3.675 1.00 98.38 94 ILE A O 1
ATOM 696 N N . ALA A 1 95 ? -4.438 -3.949 4.428 1.00 97.56 95 ALA A N 1
ATOM 697 C CA . ALA A 1 95 ? -5.219 -4.918 3.659 1.00 97.56 95 ALA A CA 1
ATOM 698 C C . ALA A 1 95 ? -6.528 -4.302 3.155 1.00 97.56 95 ALA A C 1
ATOM 700 O O . ALA A 1 95 ? -7.082 -3.397 3.777 1.00 97.56 95 ALA A O 1
ATOM 701 N N . PHE A 1 96 ? -7.051 -4.821 2.046 1.00 97.12 96 PHE A N 1
ATOM 702 C CA . PHE A 1 96 ? -8.283 -4.333 1.426 1.00 97.12 96 PHE A CA 1
ATOM 703 C C . PHE A 1 96 ? -9.392 -5.382 1.487 1.00 97.12 96 PHE A C 1
ATOM 705 O O . PHE A 1 96 ? -9.138 -6.566 1.274 1.00 97.12 96 PHE A O 1
ATOM 712 N N . ASN A 1 97 ? -10.627 -4.941 1.736 1.00 96.00 97 ASN A N 1
ATOM 713 C CA . ASN A 1 97 ? -11.824 -5.771 1.621 1.00 96.00 97 ASN A CA 1
ATOM 714 C C . ASN A 1 97 ? -13.071 -4.912 1.362 1.00 96.00 97 ASN A C 1
ATOM 716 O O . ASN A 1 97 ? -13.293 -3.917 2.049 1.00 96.00 97 ASN A O 1
ATOM 720 N N . GLY A 1 98 ? -13.905 -5.306 0.394 1.00 92.75 98 GLY A N 1
ATOM 721 C CA . GLY A 1 98 ? -15.245 -4.732 0.196 1.00 92.75 98 GLY A CA 1
ATOM 722 C C . GLY A 1 98 ? -15.309 -3.207 0.015 1.00 92.75 98 GLY A C 1
ATOM 723 O O . GLY A 1 98 ? -16.238 -2.585 0.516 1.00 92.75 98 GLY A O 1
ATOM 724 N N . GLY A 1 99 ? -14.323 -2.593 -0.652 1.00 96.81 99 GLY A N 1
ATOM 725 C CA . GLY A 1 99 ? -14.248 -1.133 -0.845 1.00 96.81 99 GLY A CA 1
ATOM 726 C C . GLY A 1 99 ? -13.616 -0.357 0.318 1.00 96.81 99 GLY A C 1
ATOM 727 O O . GLY A 1 99 ? -13.512 0.869 0.259 1.00 96.81 99 GLY A O 1
ATOM 728 N N . PHE A 1 100 ? -13.155 -1.059 1.353 1.00 98.38 100 PHE A N 1
ATOM 729 C CA . PHE A 1 100 ? -12.438 -0.481 2.482 1.00 98.38 100 PHE A CA 1
ATOM 730 C C . PHE A 1 100 ? -10.977 -0.932 2.509 1.00 98.38 100 PHE A C 1
ATOM 732 O O . PHE A 1 100 ? -10.648 -2.068 2.159 1.00 98.38 100 PHE A O 1
ATOM 739 N N . GLY A 1 101 ? -10.108 -0.031 2.955 1.00 98.50 101 GLY A N 1
ATOM 740 C CA . GLY A 1 101 ? -8.750 -0.329 3.385 1.00 98.50 101 GLY A CA 1
ATOM 741 C C . GLY A 1 101 ? -8.691 -0.401 4.907 1.00 98.50 101 GLY A C 1
ATOM 742 O O . GLY A 1 101 ? -9.378 0.345 5.604 1.00 98.50 101 GLY A O 1
ATOM 743 N N . TYR A 1 102 ? -7.873 -1.304 5.423 1.00 98.75 102 TYR A N 1
ATOM 744 C CA . TYR A 1 102 ? -7.681 -1.535 6.846 1.00 98.75 102 TYR A CA 1
ATOM 745 C C . TYR A 1 102 ? -6.202 -1.395 7.157 1.00 98.75 102 TYR A C 1
ATOM 747 O O . TYR A 1 102 ? -5.386 -2.068 6.531 1.00 98.75 102 TYR A O 1
ATOM 755 N N . VAL A 1 103 ? -5.872 -0.524 8.106 1.00 98.81 103 VAL A N 1
ATOM 756 C CA . VAL A 1 103 ? -4.486 -0.192 8.452 1.00 98.81 103 VAL A CA 1
ATOM 757 C C . VAL A 1 103 ? -4.260 -0.478 9.924 1.00 98.81 103 VAL A C 1
ATOM 759 O O . VAL A 1 103 ? -4.947 0.096 10.768 1.00 98.81 103 VAL A O 1
ATOM 762 N N . THR A 1 104 ? -3.329 -1.372 10.249 1.00 98.75 104 THR A N 1
ATOM 763 C CA . THR A 1 104 ? -2.917 -1.586 11.640 1.00 98.75 104 THR A CA 1
ATOM 764 C C . THR A 1 104 ? -2.085 -0.399 12.114 1.00 98.75 104 THR A C 1
ATOM 766 O O . THR A 1 104 ? -1.243 0.110 11.383 1.00 98.75 104 THR A O 1
ATOM 769 N N . ASN A 1 105 ? -2.325 0.061 13.341 1.00 98.62 105 ASN A N 1
ATOM 770 C CA . ASN A 1 105 ? -1.590 1.168 13.945 1.00 98.62 105 ASN A CA 1
ATOM 771 C C . ASN A 1 105 ? -0.943 0.671 15.244 1.00 98.62 105 ASN A C 1
ATOM 773 O O . ASN A 1 105 ? -1.619 0.544 16.274 1.00 98.62 105 ASN A O 1
ATOM 777 N N . GLN A 1 106 ? 0.352 0.353 15.201 1.00 98.25 106 GLN A N 1
ATOM 778 C CA . GLN A 1 106 ? 1.065 -0.279 16.314 1.00 98.25 106 GLN A CA 1
ATOM 779 C C . GLN A 1 106 ? 1.068 0.591 17.575 1.00 98.25 106 GLN A C 1
ATOM 781 O O . GLN A 1 106 ? 0.868 0.084 18.678 1.00 98.25 106 GLN A O 1
ATOM 786 N N . GLY A 1 107 ? 1.266 1.897 17.410 1.00 98.19 107 GLY A N 1
ATOM 787 C CA . GLY A 1 107 ? 1.387 2.868 18.493 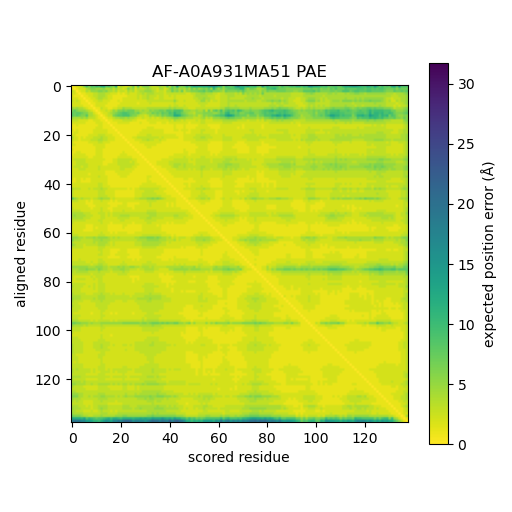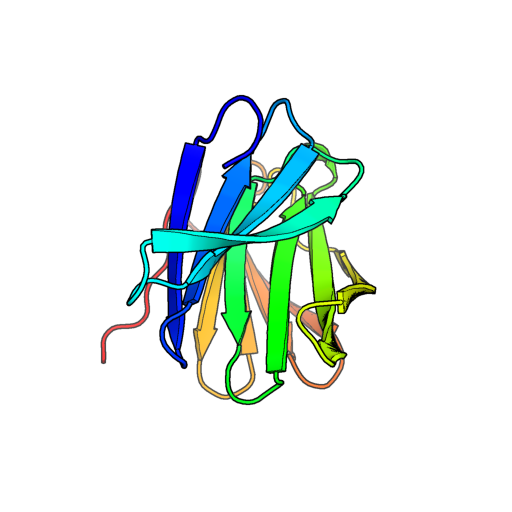1.00 98.19 107 GLY A CA 1
ATOM 788 C C . GLY A 1 107 ? 0.030 3.272 19.055 1.00 98.19 107 GLY A C 1
ATOM 789 O O . GLY A 1 107 ? -0.102 3.492 20.258 1.00 98.19 107 GLY A O 1
ATOM 790 N N . ALA A 1 108 ? -0.998 3.313 18.205 1.00 98.44 108 ALA A N 1
ATOM 791 C CA . ALA A 1 108 ? -2.362 3.617 18.630 1.00 98.44 108 ALA A CA 1
ATOM 792 C C . ALA A 1 108 ? -3.108 2.402 19.212 1.00 98.44 108 ALA A C 1
ATOM 794 O O . ALA A 1 108 ? -4.112 2.587 19.894 1.00 98.44 108 ALA A O 1
ATOM 795 N N . ASN A 1 109 ? -2.631 1.173 18.980 1.00 98.62 109 ASN A N 1
ATOM 796 C CA . ASN A 1 109 ? -3.333 -0.070 19.332 1.00 98.62 109 ASN A CA 1
ATOM 797 C C . ASN A 1 109 ? -4.730 -0.151 18.686 1.00 98.62 109 ASN A C 1
ATOM 799 O O . ASN A 1 109 ? -5.710 -0.574 19.303 1.00 98.62 109 ASN A O 1
ATOM 803 N N . THR A 1 110 ? -4.827 0.290 17.430 1.00 98.81 110 THR A N 1
ATOM 804 C CA . THR A 1 110 ? -6.073 0.295 16.654 1.00 98.81 110 THR A CA 1
ATOM 805 C C . THR A 1 110 ? -5.868 -0.279 15.257 1.00 98.81 110 THR A C 1
ATOM 807 O O . THR A 1 110 ? -4.743 -0.421 14.779 1.00 98.81 110 THR A O 1
ATOM 810 N N . VAL A 1 111 ? -6.977 -0.576 14.581 1.00 98.88 111 VAL A N 1
ATOM 811 C CA . VAL A 1 111 ? -7.042 -0.726 13.125 1.00 98.88 111 VAL A CA 1
ATOM 812 C C . VAL A 1 111 ? -7.901 0.404 12.565 1.00 98.88 111 VAL A C 1
ATOM 814 O O . VAL A 1 111 ? -9.082 0.496 12.901 1.00 98.88 111 VAL A O 1
ATOM 817 N N . SER A 1 112 ? -7.338 1.259 11.713 1.00 98.88 112 SER A N 1
ATOM 818 C CA . SER A 1 112 ? -8.107 2.276 10.988 1.00 98.88 112 SER A CA 1
ATOM 819 C C . SER A 1 112 ? -8.849 1.645 9.816 1.00 98.88 112 SER A C 1
ATOM 821 O O . SER A 1 112 ? -8.258 0.896 9.043 1.00 98.88 112 SER A O 1
ATOM 823 N N . VAL A 1 113 ? -10.129 1.980 9.659 1.00 98.81 113 VAL A N 1
ATOM 824 C CA . VAL A 1 113 ? -10.952 1.616 8.498 1.00 98.81 113 VAL A CA 1
ATOM 825 C C . VAL A 1 113 ? -11.086 2.838 7.600 1.00 98.81 113 VAL A C 1
ATOM 827 O O . VAL A 1 113 ? -11.587 3.874 8.039 1.00 98.81 113 VAL A O 1
ATOM 830 N N . ILE A 1 114 ? -10.658 2.712 6.350 1.00 98.88 114 ILE A N 1
ATOM 831 C CA . ILE A 1 114 ? -10.593 3.785 5.356 1.00 98.88 114 ILE A CA 1
ATOM 832 C C . ILE A 1 114 ? -11.537 3.450 4.207 1.00 98.88 114 ILE A C 1
ATOM 834 O O . ILE A 1 114 ? -11.494 2.340 3.682 1.00 98.88 114 ILE A O 1
ATOM 838 N N . ASN A 1 115 ? -12.383 4.390 3.796 1.00 98.69 115 ASN A N 1
ATOM 839 C CA . ASN A 1 115 ? -13.137 4.257 2.555 1.00 98.69 115 ASN A CA 1
ATOM 840 C C . ASN A 1 115 ? -12.181 4.494 1.377 1.00 98.69 115 ASN A C 1
ATOM 842 O O . ASN A 1 115 ? -11.600 5.573 1.279 1.00 98.69 115 ASN A O 1
ATOM 846 N N . VAL A 1 116 ? -12.010 3.498 0.501 1.00 98.56 116 VAL A N 1
ATOM 847 C CA . VAL A 1 116 ? -11.048 3.573 -0.614 1.00 98.56 116 VAL A CA 1
ATOM 848 C C . VAL A 1 116 ? -11.455 4.631 -1.637 1.00 98.56 116 VAL A C 1
ATOM 850 O O . VAL A 1 116 ? -10.596 5.315 -2.167 1.00 98.56 116 VAL A O 1
ATOM 853 N N . SER A 1 117 ? -12.753 4.807 -1.893 1.00 98.12 117 SER A N 1
ATOM 854 C CA . SER A 1 117 ? -13.230 5.734 -2.930 1.00 98.12 117 SER A CA 1
ATOM 855 C C . SER A 1 117 ? -13.068 7.211 -2.566 1.00 98.12 117 SER A C 1
ATOM 857 O O . SER A 1 117 ? -12.968 8.054 -3.451 1.00 98.12 117 SER A O 1
ATOM 859 N N . THR A 1 118 ? -13.074 7.529 -1.271 1.00 98.31 118 THR A N 1
ATOM 860 C CA . THR A 1 118 ? -13.003 8.909 -0.768 1.00 98.31 118 THR A CA 1
ATOM 861 C C . THR A 1 118 ? -11.711 9.202 -0.014 1.00 98.31 118 THR A C 1
ATOM 863 O O . THR A 1 118 ? -11.508 10.339 0.404 1.00 98.31 118 THR A O 1
ATOM 866 N N . HIS A 1 119 ? -10.881 8.183 0.232 1.00 98.62 119 HIS A N 1
ATOM 867 C CA . HIS A 1 119 ? -9.671 8.249 1.059 1.00 98.62 119 HIS A CA 1
ATOM 868 C C . HIS A 1 119 ? -9.913 8.849 2.450 1.00 98.62 119 HIS A C 1
ATOM 870 O O . HIS A 1 119 ? -9.048 9.500 3.033 1.00 98.62 119 HIS A O 1
ATOM 876 N N . THR A 1 120 ? -11.106 8.629 3.010 1.00 98.38 120 THR A N 1
ATOM 877 C CA . THR A 1 120 ? -11.478 9.140 4.333 1.00 98.38 120 THR A CA 1
ATOM 878 C C . THR A 1 120 ? -11.518 8.029 5.368 1.00 98.38 120 THR A C 1
ATOM 880 O O . THR A 1 120 ? -12.002 6.920 5.122 1.00 98.38 120 THR A O 1
ATOM 883 N N . LYS A 1 121 ? -11.034 8.336 6.574 1.00 98.75 121 LYS A N 1
ATOM 884 C CA . LYS A 1 121 ? -11.170 7.434 7.713 1.00 98.75 121 LYS A CA 1
ATOM 885 C C . LYS A 1 121 ? -12.629 7.377 8.162 1.00 98.75 121 LYS A C 1
ATOM 887 O O . LYS A 1 121 ? -13.228 8.398 8.483 1.00 98.75 121 LYS A O 1
ATOM 892 N N . VAL A 1 122 ? -13.168 6.166 8.222 1.00 98.62 122 VAL A N 1
ATOM 893 C CA . VAL A 1 122 ? -14.533 5.876 8.673 1.00 98.62 122 VAL A CA 1
ATOM 894 C C . VAL A 1 122 ? -14.575 5.691 10.185 1.00 98.62 122 VAL A C 1
ATOM 896 O O . VAL A 1 122 ? -15.461 6.219 10.850 1.00 98.62 122 VAL A O 1
ATOM 899 N N . LYS A 1 123 ? -13.634 4.914 10.733 1.00 98.62 123 LYS A N 1
ATOM 900 C CA . LYS A 1 123 ? -13.508 4.651 12.172 1.00 98.62 123 LYS A CA 1
ATOM 901 C C . LYS A 1 123 ? -12.156 4.035 12.509 1.00 98.62 123 LYS A C 1
ATOM 903 O O . LYS A 1 123 ? -11.483 3.501 11.632 1.00 98.62 123 LYS A O 1
ATOM 908 N N . ASP A 1 124 ? -11.832 4.034 13.794 1.00 98.81 124 ASP A N 1
ATOM 909 C CA . ASP A 1 124 ? -10.763 3.227 14.373 1.00 98.81 124 ASP A CA 1
ATOM 910 C C . ASP A 1 124 ? -11.378 2.086 15.199 1.00 98.81 124 ASP A C 1
ATOM 912 O O . ASP A 1 124 ? -12.336 2.286 15.947 1.00 98.81 124 ASP A O 1
ATOM 916 N N . ILE A 1 125 ? -10.853 0.873 15.037 1.00 98.75 125 ILE A N 1
ATOM 917 C CA . ILE A 1 125 ? -11.249 -0.318 15.793 1.00 98.75 125 ILE A CA 1
ATOM 918 C C . ILE A 1 125 ? -10.183 -0.554 16.866 1.00 98.75 125 ILE A C 1
ATOM 920 O O . ILE A 1 125 ? -9.043 -0.845 16.502 1.00 98.75 125 ILE A O 1
ATOM 924 N N . PRO A 1 126 ? -10.505 -0.445 18.166 1.00 98.69 126 PRO A N 1
ATOM 925 C CA . PRO A 1 126 ? -9.568 -0.798 19.226 1.00 98.69 126 PRO A CA 1
ATOM 926 C C . PRO A 1 126 ? -9.193 -2.277 19.152 1.00 98.69 126 PRO A C 1
ATOM 928 O O . PRO A 1 126 ? -10.062 -3.136 18.989 1.00 98.69 126 PRO A O 1
ATOM 931 N N . VAL A 1 127 ? -7.905 -2.575 19.292 1.00 98.38 127 VAL A N 1
ATOM 932 C CA . VAL A 1 127 ? -7.382 -3.945 19.337 1.00 98.38 127 VAL A CA 1
ATOM 933 C C . VAL A 1 127 ? -6.345 -4.081 20.460 1.00 98.38 127 VAL A C 1
ATOM 935 O O . VAL A 1 127 ? -6.172 -3.183 21.284 1.00 98.38 127 VAL A O 1
ATOM 938 N N . GLY A 1 128 ? -5.684 -5.240 20.536 1.00 98.06 128 GLY A N 1
ATOM 939 C CA . GLY A 1 128 ? -4.580 -5.476 21.465 1.00 98.06 128 GLY A CA 1
ATOM 940 C C . GLY A 1 128 ? -3.347 -4.615 21.172 1.00 98.06 128 GLY A C 1
ATOM 941 O O . GLY A 1 128 ? -3.325 -3.796 20.257 1.00 98.06 128 GLY A O 1
ATOM 942 N N . LYS A 1 129 ? -2.291 -4.812 21.965 1.00 98.44 129 LYS A N 1
ATOM 943 C CA . LYS A 1 129 ? -1.068 -4.012 21.844 1.00 98.44 129 LYS A CA 1
ATOM 944 C C . LYS A 1 129 ? -0.302 -4.321 20.557 1.00 98.44 129 LYS A C 1
ATOM 946 O O . LYS A 1 129 ? -0.154 -5.491 20.214 1.00 98.44 129 LYS A O 1
ATOM 951 N N . LYS A 1 130 ? 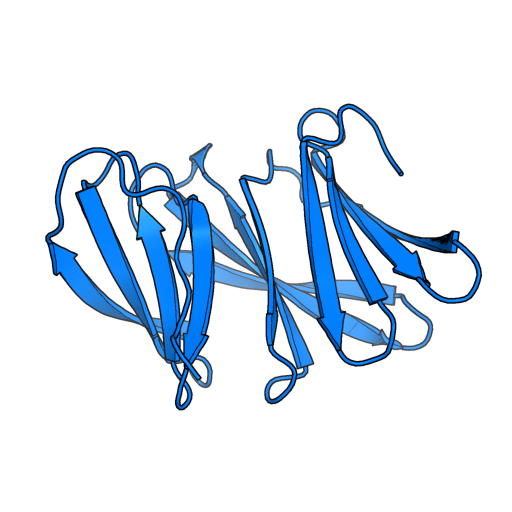0.245 -3.278 19.922 1.00 97.62 130 LYS A N 1
ATOM 952 C CA . LYS A 1 130 ? 1.134 -3.362 18.747 1.00 97.62 130 LYS A CA 1
ATOM 953 C C . LYS A 1 130 ? 0.609 -4.282 17.627 1.00 97.62 130 LYS A C 1
ATOM 955 O O . LYS A 1 130 ? 1.313 -5.216 17.236 1.00 97.62 130 LYS A O 1
ATOM 960 N N . PRO A 1 131 ? -0.614 -4.057 17.102 1.00 98.38 131 PRO A N 1
ATOM 961 C CA . PRO A 1 131 ? -1.094 -4.816 15.951 1.00 98.38 131 PRO A CA 1
ATOM 962 C C . PRO A 1 131 ? -0.139 -4.615 14.770 1.00 98.38 131 PRO A C 1
ATOM 964 O O . PRO A 1 131 ? 0.109 -3.484 14.369 1.00 98.38 131 PRO A O 1
ATOM 967 N N . ASN A 1 132 ? 0.410 -5.706 14.237 1.00 95.62 132 ASN A N 1
ATOM 968 C CA . ASN A 1 132 ? 1.394 -5.654 13.158 1.00 95.62 132 ASN A CA 1
ATOM 969 C C . ASN A 1 132 ? 0.763 -6.099 11.830 1.00 95.62 132 ASN A C 1
ATOM 971 O O . ASN A 1 132 ? 0.335 -5.242 11.067 1.00 95.62 132 ASN A O 1
ATOM 975 N N . GLY A 1 133 ? 0.634 -7.406 11.580 1.00 95.38 133 GLY A N 1
ATOM 976 C CA . GLY A 1 133 ? 0.062 -7.937 10.339 1.00 95.38 133 GLY A CA 1
ATOM 977 C C . GLY A 1 133 ? -1.470 -7.909 10.291 1.00 95.38 133 GLY A C 1
ATOM 978 O O . GLY A 1 133 ? -2.141 -7.987 11.321 1.00 95.38 133 GLY A O 1
ATOM 979 N N . ILE A 1 134 ? -2.023 -7.850 9.078 1.00 96.50 134 ILE A N 1
ATOM 980 C CA . ILE A 1 134 ? -3.462 -7.949 8.813 1.00 96.50 134 ILE A CA 1
ATOM 981 C C . ILE A 1 134 ? -3.709 -8.717 7.516 1.00 96.50 134 ILE A C 1
ATOM 983 O O . ILE A 1 134 ? -3.039 -8.493 6.513 1.00 96.50 134 ILE A O 1
ATOM 987 N N . VAL A 1 135 ? -4.675 -9.634 7.544 1.00 95.06 135 VAL A N 1
ATOM 988 C CA . VAL A 1 135 ? -5.119 -10.411 6.381 1.00 95.06 135 VAL A CA 1
ATOM 989 C C . VAL A 1 135 ? -6.623 -10.637 6.468 1.00 95.06 135 VAL A C 1
ATOM 991 O O . VAL A 1 135 ? -7.184 -10.726 7.561 1.00 95.06 135 VAL A O 1
ATOM 994 N N . PHE A 1 136 ? -7.269 -10.776 5.316 1.00 89.88 136 PHE A N 1
ATOM 995 C CA . PHE A 1 136 ? -8.627 -11.297 5.236 1.00 89.88 136 PHE A CA 1
ATOM 996 C C . PHE A 1 136 ? -8.571 -12.775 4.879 1.00 89.88 136 PHE A C 1
ATOM 998 O O . PHE A 1 136 ? -7.819 -13.182 3.994 1.00 89.88 136 PHE A O 1
ATOM 1005 N N . LYS A 1 137 ? -9.362 -13.584 5.586 1.00 85.06 137 LYS A N 1
ATOM 1006 C CA . LYS A 1 137 ? -9.596 -14.965 5.181 1.00 85.06 137 LYS A CA 1
ATOM 1007 C C . LYS A 1 137 ? -10.515 -14.947 3.960 1.00 85.06 137 LYS A C 1
ATOM 1009 O O . LYS A 1 137 ? -11.582 -14.338 4.025 1.00 85.06 137 LYS A O 1
ATOM 1014 N N . LEU A 1 138 ? -10.063 -15.591 2.888 1.00 66.12 138 LEU A N 1
ATOM 1015 C CA . LEU A 1 138 ? -10.846 -15.859 1.683 1.00 66.12 138 LEU A CA 1
ATOM 1016 C C . LEU A 1 138 ? -11.829 -17.013 1.917 1.00 66.12 138 LEU A C 1
A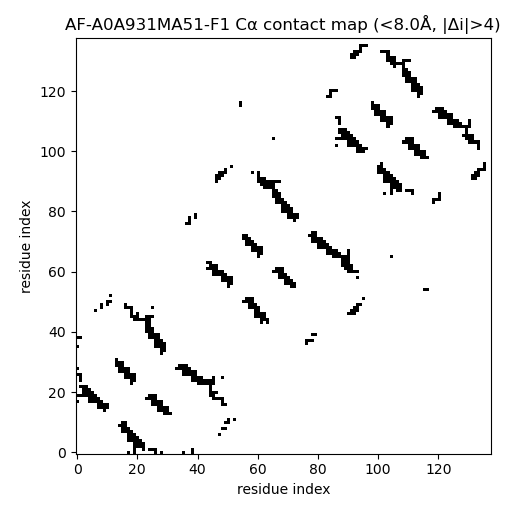TOM 1018 O O . LEU A 1 138 ? -11.476 -17.941 2.688 1.00 66.12 138 LEU A O 1
#